Protein AF-A0A3B0ZBY1-F1 (afdb_monomer)

Sequence (122 aa):
MLKVVLKQVERALTQEREEGASSSTMQKWISTVTHHRDLTLQIVNQTVYRMIDKESVPSSEKIKIVSVFEERTNIIVKGSHDVHYGHKINLSTEKNGLITYLKIKYGNPADSDRFKPLHTNK

Organism: NCBI:txid652676

Radius of gyration: 20.75 Å; Cα contacts (8 Å, |Δi|>4): 105; chains: 1; bounding box: 58×34×47 Å

pLDDT: mean 74.71, std 13.78, range [37.0, 91.38]

Foldseek 3Di:
DVVVVVVVLVVVLVVVVVVPDQDPVRVVVNVLSVLLNVVVVLVVVCCCQCPVVVHDQDQQLCRDDDDSVCSPWAWQDDPDDDTDTDWDWDWDADPVGHTPDIDTDPGNDDPVVVPDPPDDDD

Solvent-accessible surface area (backbone atoms only — not comparable to full-atom values): 7687 Å² total; per-residue (Å²): 112,67,72,57,54,54,54,51,50,54,50,55,58,51,54,55,66,71,52,85,72,77,49,75,67,49,51,52,48,52,52,51,52,53,51,46,51,52,45,48,52,47,46,50,51,47,47,42,36,46,72,72,70,66,40,82,74,59,70,57,65,89,62,65,72,91,44,78,86,49,86,81,62,30,58,41,84,54,82,93,83,54,87,40,79,44,76,43,67,49,75,42,63,49,97,86,68,51,76,78,42,79,42,80,45,91,38,55,72,56,76,86,74,61,83,59,77,92,66,80,85,128

Mean predicted aligned error: 11.99 Å

Secondary structure (DSSP, 8-state):
-HHHHHHHHHHHHHHHHHS----HHHHHHHHHHHHHHHHHHHHHHHHIIIIIS-PPPP-STTT--S-SS-TT--EEEETTTEEEES--EEEEE-TTS-EEEEEE-SS---GGGS-S-S----

Structure (mmCIF, N/CA/C/O backbone):
data_AF-A0A3B0ZBY1-F1
#
_entry.id   AF-A0A3B0ZBY1-F1
#
loop_
_atom_site.group_PDB
_atom_site.id
_atom_site.type_symbol
_atom_site.label_atom_id
_atom_site.label_alt_id
_atom_site.label_comp_id
_atom_site.label_asym_id
_atom_site.label_entity_id
_atom_site.label_seq_id
_atom_site.pdbx_PDB_ins_code
_atom_site.Cartn_x
_atom_site.Cartn_y
_atom_site.Cartn_z
_atom_site.occupancy
_atom_site.B_iso_or_equiv
_atom_site.auth_seq_id
_atom_site.auth_comp_id
_atom_site.auth_asym_id
_atom_site.auth_atom_id
_atom_site.pdbx_PDB_model_num
ATOM 1 N N . MET A 1 1 ? -19.197 -10.148 0.966 1.00 74.25 1 MET A N 1
ATOM 2 C CA . MET A 1 1 ? -18.121 -10.181 1.981 1.00 74.25 1 MET A CA 1
ATOM 3 C C . MET A 1 1 ? -17.582 -8.783 2.300 1.00 74.25 1 MET A C 1
ATOM 5 O O . MET A 1 1 ? -17.863 -8.305 3.388 1.00 74.25 1 MET A O 1
ATOM 9 N N . LEU A 1 2 ? -16.926 -8.067 1.374 1.00 84.12 2 LEU A N 1
ATOM 10 C CA . LEU A 1 2 ? -16.295 -6.764 1.674 1.00 84.12 2 LEU A CA 1
ATOM 11 C C . LEU A 1 2 ? -17.243 -5.679 2.224 1.00 84.12 2 LEU A C 1
ATOM 13 O O . LEU A 1 2 ? -16.923 -5.037 3.217 1.00 84.12 2 LEU A O 1
ATOM 17 N N . LYS A 1 3 ? -18.435 -5.505 1.632 1.00 86.25 3 LYS A N 1
ATOM 18 C CA . LYS A 1 3 ? -19.446 -4.544 2.125 1.00 86.25 3 LYS A CA 1
ATOM 19 C C . LYS A 1 3 ? -19.808 -4.764 3.598 1.00 86.25 3 LYS A C 1
ATOM 21 O O . LYS A 1 3 ? -20.047 -3.806 4.322 1.00 86.25 3 LYS A O 1
ATOM 26 N N . VAL A 1 4 ? -19.852 -6.025 4.032 1.00 90.69 4 VAL A N 1
ATOM 27 C CA . VAL A 1 4 ? -20.155 -6.382 5.423 1.00 90.69 4 VAL A CA 1
ATOM 28 C C . VAL A 1 4 ? -18.990 -5.987 6.322 1.00 90.69 4 VAL A C 1
ATOM 30 O O . VAL A 1 4 ? -19.220 -5.343 7.335 1.00 90.69 4 VAL A O 1
ATOM 33 N N . VAL A 1 5 ? -17.754 -6.295 5.919 1.00 88.31 5 VAL A N 1
ATOM 34 C CA . VAL A 1 5 ? -16.542 -5.917 6.664 1.00 88.31 5 VAL A CA 1
ATOM 35 C C . VAL A 1 5 ? -16.450 -4.401 6.827 1.00 88.31 5 VAL A C 1
ATOM 37 O O . VAL A 1 5 ? -16.318 -3.928 7.949 1.00 88.31 5 VAL A O 1
ATOM 40 N N . LEU A 1 6 ? -16.617 -3.632 5.746 1.00 90.44 6 LEU A N 1
ATOM 41 C CA . LEU A 1 6 ? -16.600 -2.166 5.809 1.00 90.44 6 LEU A CA 1
ATOM 42 C C . LEU A 1 6 ? -17.699 -1.629 6.729 1.00 90.44 6 LEU A C 1
ATOM 44 O O . LEU A 1 6 ? -17.433 -0.775 7.563 1.00 90.44 6 LEU A O 1
ATOM 48 N N . LYS A 1 7 ? -18.915 -2.182 6.654 1.00 91.06 7 LYS A N 1
ATOM 49 C CA . LYS A 1 7 ? -20.013 -1.788 7.546 1.00 91.06 7 LYS A CA 1
ATOM 50 C C . LYS A 1 7 ? -19.694 -2.051 9.021 1.00 91.06 7 LYS A C 1
ATOM 52 O O . LYS A 1 7 ? -20.080 -1.250 9.865 1.00 91.06 7 LYS A O 1
ATOM 57 N N . GLN A 1 8 ? -19.025 -3.160 9.341 1.00 91.25 8 GLN A N 1
ATOM 58 C CA . GLN A 1 8 ? -18.610 -3.451 10.717 1.00 91.25 8 GLN A CA 1
ATOM 59 C C . GLN A 1 8 ? -17.477 -2.530 11.177 1.00 91.25 8 GLN A C 1
ATOM 61 O O . GLN A 1 8 ? -17.516 -2.056 12.307 1.00 91.25 8 GLN A O 1
ATOM 66 N N . VAL A 1 9 ? -16.521 -2.219 10.296 1.00 90.25 9 VAL A N 1
ATOM 67 C CA . VAL A 1 9 ? -15.458 -1.244 10.579 1.00 90.25 9 VAL A CA 1
ATOM 68 C C . VAL A 1 9 ? -16.050 0.131 10.893 1.00 90.25 9 VAL A C 1
ATOM 70 O O . VAL A 1 9 ? -15.716 0.704 11.921 1.00 90.25 9 VAL A O 1
ATOM 73 N N . GLU A 1 10 ? -16.972 0.635 10.069 1.00 90.12 10 GLU A N 1
ATOM 74 C CA . GLU A 1 10 ? -17.605 1.944 10.299 1.00 90.12 10 GLU A CA 1
ATOM 75 C C . GLU A 1 10 ? -18.392 1.988 11.615 1.00 90.12 10 GLU A C 1
ATOM 77 O O . GLU A 1 10 ? -18.326 2.971 12.350 1.00 90.12 10 GLU A O 1
ATOM 82 N N . ARG A 1 11 ? -19.105 0.905 11.953 1.00 89.44 11 ARG A N 1
ATOM 83 C CA . ARG A 1 11 ? -19.806 0.786 13.241 1.00 89.44 11 ARG A CA 1
ATOM 84 C C . ARG A 1 11 ? -18.845 0.850 14.420 1.00 89.44 11 ARG A C 1
ATOM 86 O O . ARG A 1 11 ? -19.091 1.623 15.338 1.00 89.44 11 ARG A O 1
ATOM 93 N N . ALA A 1 12 ? -17.757 0.084 14.365 1.00 86.69 12 ALA A N 1
ATOM 94 C CA . ALA A 1 12 ? -16.759 0.080 15.425 1.00 86.69 12 ALA A CA 1
ATOM 95 C C . ALA A 1 12 ? -16.116 1.470 15.579 1.00 86.69 12 ALA A C 1
ATOM 97 O O . ALA A 1 12 ? -16.060 1.998 16.678 1.00 86.69 12 ALA A O 1
ATOM 98 N N . LEU A 1 13 ? -15.732 2.122 14.476 1.00 8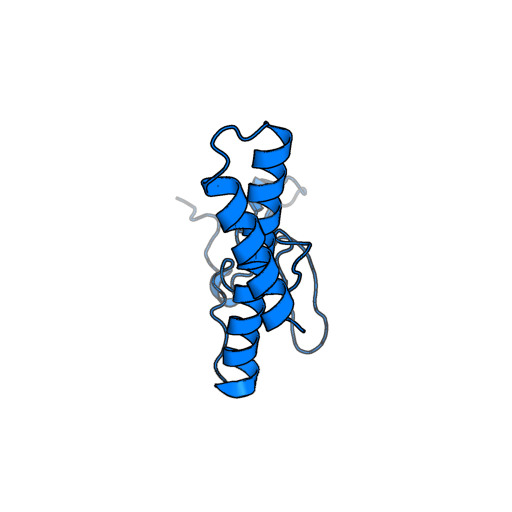5.62 13 LEU A N 1
ATOM 99 C CA . LEU A 1 13 ? -15.160 3.475 14.508 1.00 85.62 13 LEU A CA 1
ATOM 100 C C . LEU A 1 13 ? -16.138 4.543 15.027 1.00 85.62 13 LEU A C 1
ATOM 102 O O . LEU A 1 13 ? -15.702 5.531 15.614 1.00 85.62 13 LEU A O 1
ATOM 106 N N . THR A 1 14 ? -17.443 4.374 14.791 1.00 85.00 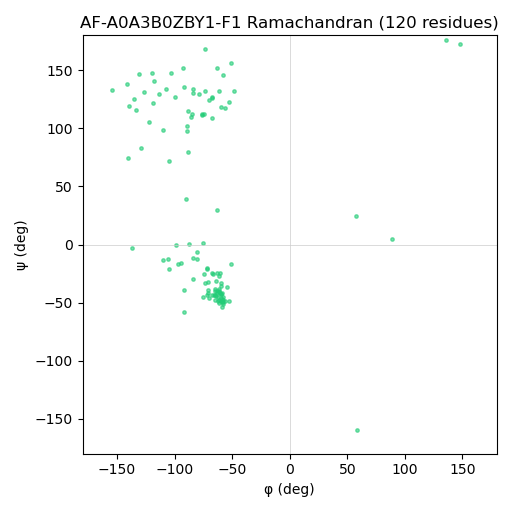14 THR A N 1
ATOM 107 C CA . THR A 1 14 ? -18.474 5.305 15.279 1.00 85.00 14 THR A CA 1
ATOM 108 C C . THR A 1 14 ? -18.660 5.171 16.788 1.00 85.00 14 THR A C 1
ATOM 110 O O . THR A 1 14 ? -18.683 6.185 17.475 1.00 85.00 14 THR A O 1
ATOM 113 N N . GLN A 1 15 ? -18.698 3.941 17.305 1.00 83.44 15 GLN A N 1
ATOM 114 C CA . GLN A 1 15 ? -18.818 3.678 18.741 1.00 83.44 15 GLN A CA 1
ATOM 115 C C . GLN A 1 15 ? -17.640 4.276 19.534 1.00 83.44 15 GLN A C 1
ATOM 117 O O . GLN A 1 15 ? -17.836 4.940 20.546 1.00 83.44 15 GLN A O 1
ATOM 122 N N . GLU A 1 16 ? -16.420 4.160 19.009 1.00 77.75 16 GLU A N 1
ATOM 123 C CA . GLU A 1 16 ? -15.219 4.729 19.640 1.00 77.75 16 GLU A CA 1
ATOM 124 C C . GLU A 1 16 ? -15.193 6.266 19.668 1.00 77.75 16 GLU A C 1
ATOM 126 O O . GLU A 1 16 ? -14.529 6.868 20.508 1.00 77.75 16 GLU A O 1
ATOM 131 N N . ARG A 1 17 ? -15.895 6.940 18.746 1.00 71.38 17 ARG A N 1
ATOM 132 C CA . ARG A 1 17 ? -16.019 8.409 18.774 1.00 71.38 17 ARG A CA 1
ATOM 133 C C . ARG A 1 17 ? -16.969 8.891 19.866 1.00 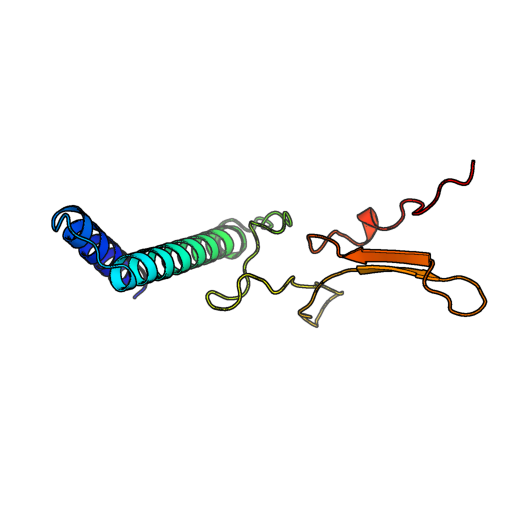71.38 17 ARG A C 1
ATOM 135 O O . ARG A 1 17 ? -16.843 10.032 20.304 1.00 71.38 17 ARG A O 1
ATOM 142 N N . GLU A 1 18 ? -17.911 8.046 20.267 1.00 71.62 18 GLU A N 1
ATOM 143 C CA . GLU A 1 18 ? -18.894 8.334 21.311 1.00 71.62 18 GLU A CA 1
ATOM 144 C C . GLU A 1 18 ? -18.315 8.042 22.711 1.00 71.62 18 GLU A C 1
ATOM 146 O O . GLU A 1 18 ? -18.629 8.741 23.675 1.00 71.62 18 GLU A O 1
ATOM 151 N N . GLU A 1 19 ? -17.384 7.089 22.816 1.00 66.88 19 GLU A N 1
ATOM 152 C CA . GLU A 1 19 ? -16.662 6.732 24.042 1.00 66.88 19 GLU A CA 1
ATOM 153 C C . GLU A 1 19 ? -15.378 7.586 24.199 1.00 66.88 19 GLU A C 1
ATOM 155 O O . GLU A 1 19 ? -14.261 7.184 23.887 1.00 66.88 19 GLU A O 1
ATOM 160 N N . GLY A 1 20 ? -15.534 8.830 24.668 1.00 58.19 20 GLY A N 1
ATOM 161 C CA . GLY A 1 20 ? -14.524 9.908 24.674 1.00 58.19 20 GLY A CA 1
ATOM 162 C C . GLY A 1 20 ? -13.223 9.747 25.496 1.00 58.19 20 GLY A C 1
ATOM 163 O O . GLY A 1 20 ? -12.661 10.757 25.916 1.00 58.19 20 GLY A O 1
ATOM 164 N N . ALA A 1 21 ? -12.694 8.539 25.718 1.00 59.75 21 ALA A N 1
ATOM 165 C CA . ALA A 1 21 ? -11.406 8.313 26.389 1.00 59.75 21 ALA A CA 1
ATOM 166 C C . ALA A 1 21 ? -10.605 7.170 25.739 1.00 59.75 21 ALA A C 1
ATOM 168 O O . ALA A 1 21 ? -10.466 6.076 26.283 1.00 59.75 21 ALA A O 1
ATOM 169 N N . SER A 1 22 ? -10.028 7.423 24.565 1.00 67.50 22 SER A N 1
ATOM 170 C CA . SER A 1 22 ? -9.249 6.403 23.861 1.00 67.50 22 SER A CA 1
ATOM 171 C C . SER A 1 22 ? -7.864 6.207 24.493 1.00 67.50 22 SER A C 1
ATOM 173 O O . SER A 1 22 ? -6.970 7.043 24.349 1.00 67.50 22 SER A O 1
ATOM 175 N N . SER A 1 23 ? -7.651 5.032 25.091 1.00 82.81 23 SER A N 1
ATOM 176 C CA . SER A 1 23 ? -6.330 4.515 25.480 1.00 82.81 23 SER A CA 1
ATOM 177 C C . SER A 1 23 ? -5.321 4.560 24.316 1.00 82.81 23 SER A C 1
ATOM 179 O O . SER A 1 23 ? -5.696 4.514 23.142 1.00 82.81 23 SER A O 1
ATOM 181 N N . SER A 1 24 ? -4.017 4.602 24.611 1.00 85.19 24 SER A N 1
ATOM 182 C CA . SER A 1 24 ? -2.961 4.586 23.583 1.00 85.19 24 SER A CA 1
ATOM 183 C C . SER A 1 24 ? -3.012 3.328 22.703 1.00 85.19 24 SER A C 1
ATOM 185 O O . SER A 1 24 ? -2.742 3.396 21.503 1.00 85.19 24 SER A O 1
ATOM 187 N N . THR A 1 25 ? -3.416 2.189 23.270 1.00 86.94 25 THR A N 1
ATOM 188 C CA . THR A 1 25 ? -3.669 0.943 22.530 1.00 86.94 25 THR A CA 1
ATOM 189 C C . THR A 1 25 ? -4.845 1.098 21.567 1.00 86.94 25 THR A C 1
ATOM 191 O O . THR A 1 25 ? -4.772 0.648 20.426 1.00 86.94 25 THR A O 1
ATOM 194 N N . MET A 1 26 ? -5.896 1.790 22.002 1.00 84.12 26 MET A N 1
ATOM 195 C CA . MET A 1 26 ? -7.099 2.041 21.212 1.00 84.12 26 MET A CA 1
ATOM 196 C C . MET A 1 26 ? -6.802 2.972 20.032 1.00 84.12 26 MET A C 1
ATOM 198 O O . MET A 1 26 ? -7.147 2.648 18.901 1.00 84.12 26 MET A O 1
ATOM 202 N N . GLN A 1 27 ? -6.025 4.041 20.245 1.00 85.94 27 GLN A N 1
ATOM 203 C CA . GLN A 1 27 ? -5.564 4.919 19.161 1.00 85.94 27 GLN A CA 1
ATOM 204 C C . GLN A 1 27 ? -4.740 4.164 18.110 1.00 85.94 27 GLN A C 1
ATOM 206 O O . GLN A 1 27 ? -4.919 4.355 16.906 1.00 85.94 27 GLN A O 1
ATOM 211 N N . LYS A 1 28 ? -3.842 3.269 18.548 1.00 88.00 28 LYS A N 1
ATOM 212 C CA . LYS A 1 28 ? -3.068 2.418 17.631 1.00 88.00 28 LYS A CA 1
ATOM 213 C C . LYS A 1 28 ? -3.972 1.489 16.829 1.00 88.00 28 LYS A C 1
ATOM 215 O O . LYS A 1 28 ? -3.752 1.319 15.630 1.00 88.00 28 LYS A O 1
ATOM 220 N N . TRP A 1 29 ? -4.984 0.909 17.468 1.00 90.00 29 TRP A N 1
ATOM 221 C CA . TRP A 1 29 ? -5.956 0.055 16.797 1.00 90.00 29 TRP A CA 1
ATOM 222 C C . TRP A 1 29 ? -6.790 0.841 15.775 1.00 90.00 29 TRP A C 1
ATOM 224 O O . TRP A 1 29 ? -6.846 0.429 14.620 1.00 90.00 29 TRP A O 1
ATOM 234 N N . ILE A 1 30 ? -7.328 2.011 16.143 1.00 89.19 30 ILE A N 1
ATOM 235 C CA . ILE A 1 30 ? -8.081 2.904 15.243 1.00 89.19 30 ILE A CA 1
ATOM 236 C C . ILE A 1 30 ? -7.233 3.279 14.028 1.00 89.19 30 ILE A C 1
ATOM 238 O O . ILE A 1 30 ? -7.689 3.151 12.891 1.00 89.19 30 ILE A O 1
ATOM 242 N N . SER A 1 31 ? -5.986 3.698 14.258 1.00 87.81 31 SER A N 1
ATOM 243 C CA . SER A 1 31 ? -5.038 4.031 13.191 1.00 87.81 31 SER A CA 1
ATOM 244 C C . SER A 1 31 ? -4.808 2.839 12.256 1.00 87.81 31 SER A C 1
ATOM 246 O O . SER A 1 31 ? -4.947 2.961 11.039 1.00 87.81 31 SER A O 1
ATOM 248 N N . THR A 1 32 ? -4.566 1.653 12.822 1.00 89.06 32 THR A N 1
ATOM 249 C CA . THR A 1 32 ? -4.347 0.417 12.057 1.00 89.06 32 THR A CA 1
ATOM 250 C C . THR A 1 32 ? -5.572 0.040 11.223 1.00 89.06 32 THR A C 1
ATOM 252 O O . THR A 1 32 ? -5.443 -0.237 10.032 1.00 89.06 32 THR A O 1
ATOM 255 N N . VAL A 1 33 ? -6.768 0.043 11.812 1.00 90.69 33 VAL A N 1
ATOM 256 C CA . VAL A 1 33 ? -8.010 -0.321 11.116 1.00 90.69 33 VAL A CA 1
ATOM 257 C C . VAL A 1 33 ? -8.344 0.686 10.020 1.00 90.69 33 VAL A C 1
ATOM 259 O O . VAL A 1 33 ? -8.676 0.283 8.905 1.00 90.69 33 VAL A O 1
ATOM 262 N N . THR A 1 34 ? -8.204 1.983 10.303 1.00 89.38 34 THR A N 1
ATOM 263 C CA . THR A 1 34 ? -8.432 3.054 9.320 1.00 89.38 34 THR A CA 1
ATOM 264 C C . THR A 1 34 ? -7.487 2.902 8.131 1.00 89.38 34 THR A C 1
ATOM 266 O O . THR A 1 34 ? -7.934 2.906 6.986 1.00 89.38 34 THR A O 1
ATOM 269 N N . HIS A 1 35 ? -6.204 2.654 8.402 1.00 87.56 35 HIS A N 1
ATOM 270 C CA . HIS A 1 35 ? -5.189 2.438 7.379 1.00 87.56 35 HIS A CA 1
ATOM 271 C C . HIS A 1 35 ? -5.526 1.263 6.441 1.00 87.56 35 HIS A C 1
ATOM 273 O O . HIS A 1 35 ? -5.561 1.428 5.221 1.00 87.56 35 HIS A O 1
ATOM 279 N N . HIS A 1 36 ? -5.850 0.085 6.987 1.00 87.62 36 HIS A N 1
ATOM 280 C CA . HIS A 1 36 ? -6.162 -1.094 6.166 1.00 87.62 36 HIS A CA 1
ATOM 281 C C . HIS A 1 36 ? -7.507 -0.964 5.434 1.00 87.62 36 HIS A C 1
ATOM 283 O O . HIS A 1 36 ? -7.652 -1.463 4.312 1.00 87.62 36 HIS A O 1
ATOM 289 N N . ARG A 1 37 ? -8.490 -0.270 6.027 1.00 89.94 37 ARG A N 1
ATOM 290 C CA . ARG A 1 37 ? -9.742 0.105 5.351 1.00 89.94 37 ARG A CA 1
ATOM 291 C C . ARG A 1 37 ? -9.448 0.938 4.103 1.00 89.94 37 ARG A C 1
ATOM 293 O O . ARG A 1 37 ? -9.954 0.605 3.031 1.00 89.94 37 ARG A O 1
ATOM 300 N N . ASP A 1 38 ? -8.616 1.970 4.225 1.00 87.31 38 ASP A N 1
ATOM 301 C CA . ASP A 1 38 ? -8.273 2.857 3.110 1.00 87.31 38 ASP A CA 1
ATOM 302 C C . ASP A 1 38 ? -7.507 2.116 2.005 1.00 87.31 38 ASP A C 1
ATOM 304 O O . ASP A 1 38 ? -7.858 2.243 0.830 1.00 87.31 38 ASP A O 1
ATOM 308 N N . LEU A 1 39 ? -6.527 1.273 2.356 1.00 85.19 39 LEU A N 1
ATOM 309 C CA . LEU A 1 39 ? -5.826 0.419 1.385 1.00 85.19 39 LEU A CA 1
ATOM 310 C C . LEU A 1 39 ? -6.788 -0.517 0.640 1.00 85.19 39 LEU A C 1
ATOM 312 O O . LEU A 1 39 ? -6.695 -0.684 -0.579 1.00 85.19 39 LEU A O 1
ATOM 316 N N . THR A 1 40 ? -7.748 -1.104 1.357 1.00 87.50 40 THR A N 1
ATOM 317 C CA . THR A 1 40 ? -8.748 -1.997 0.761 1.00 87.50 40 THR A CA 1
ATOM 318 C C . THR A 1 40 ? -9.634 -1.255 -0.238 1.00 87.50 40 THR A C 1
ATOM 320 O O . THR A 1 40 ? -9.871 -1.756 -1.338 1.00 87.50 40 THR A O 1
ATOM 323 N N . LEU A 1 41 ? -10.098 -0.048 0.105 1.00 88.19 41 LEU A N 1
ATOM 324 C CA . LEU A 1 41 ? -10.885 0.791 -0.803 1.00 88.19 41 LEU A CA 1
ATOM 325 C C . LEU A 1 41 ? -10.091 1.169 -2.057 1.00 88.19 41 LEU A C 1
ATOM 327 O O . LEU A 1 41 ? -10.626 1.109 -3.163 1.00 88.19 41 LEU A O 1
ATOM 331 N N . GLN A 1 42 ? -8.804 1.487 -1.913 1.00 84.75 42 GLN A N 1
ATOM 332 C CA . GLN A 1 42 ? -7.942 1.767 -3.059 1.00 84.75 42 GLN A CA 1
ATOM 333 C C . GLN A 1 42 ? -7.776 0.547 -3.978 1.00 84.75 42 GLN A C 1
ATOM 335 O O . GLN A 1 42 ? -7.844 0.696 -5.196 1.00 84.75 42 GLN A O 1
ATOM 340 N N . ILE A 1 43 ? -7.636 -0.667 -3.432 1.00 83.50 43 ILE A N 1
ATOM 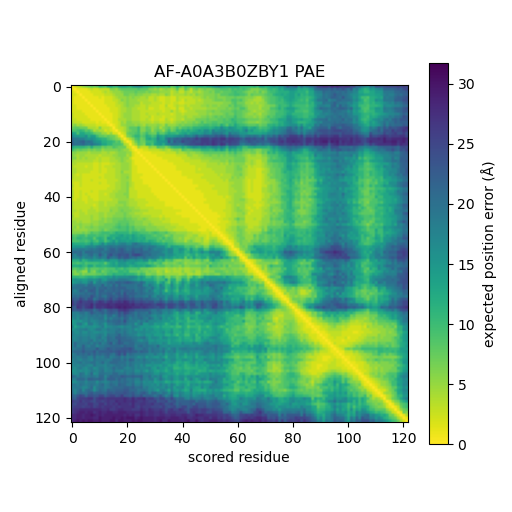341 C CA . ILE A 1 43 ? -7.590 -1.902 -4.234 1.00 83.50 43 ILE A CA 1
ATOM 342 C C . ILE A 1 43 ? -8.915 -2.154 -4.957 1.00 83.50 43 ILE A C 1
ATOM 344 O O . ILE A 1 43 ? -8.910 -2.580 -6.112 1.00 83.50 43 ILE A O 1
ATOM 348 N N . VAL A 1 44 ? -10.057 -1.881 -4.329 1.00 87.81 44 VAL A N 1
ATOM 349 C CA . VAL A 1 44 ? -11.349 -1.976 -5.024 1.00 87.81 44 VAL A CA 1
ATOM 350 C C . VAL A 1 44 ? -11.390 -0.995 -6.187 1.00 87.81 44 VAL A C 1
ATOM 352 O O . VAL A 1 44 ? -11.658 -1.412 -7.311 1.00 87.81 44 VAL A O 1
ATOM 355 N N . ASN A 1 45 ? -11.049 0.271 -5.944 1.00 86.75 45 ASN A N 1
ATOM 356 C CA . ASN A 1 45 ? -11.056 1.305 -6.975 1.00 86.75 45 ASN A CA 1
ATOM 357 C C . ASN A 1 45 ? -10.118 0.947 -8.130 1.00 86.75 45 ASN A C 1
ATOM 359 O O . ASN A 1 45 ? -10.536 0.977 -9.282 1.00 86.75 45 ASN A O 1
ATOM 363 N N . GLN A 1 46 ? -8.884 0.514 -7.845 1.00 83.50 46 GLN A N 1
ATOM 364 C CA . GLN A 1 46 ? -7.954 0.084 -8.894 1.00 83.50 46 GLN A CA 1
ATOM 365 C C . GLN A 1 46 ? -8.522 -1.090 -9.710 1.00 83.50 46 GLN A C 1
ATOM 367 O O . GLN A 1 46 ? -8.258 -1.196 -10.907 1.00 83.50 46 GLN A O 1
ATOM 372 N N . THR A 1 47 ? -9.252 -2.003 -9.059 1.00 84.88 47 THR A N 1
ATOM 373 C CA . THR A 1 47 ? -9.828 -3.184 -9.713 1.00 84.88 47 THR A CA 1
ATOM 374 C C . THR A 1 47 ? -10.965 -2.773 -10.635 1.00 84.88 47 THR A C 1
ATOM 376 O O . THR A 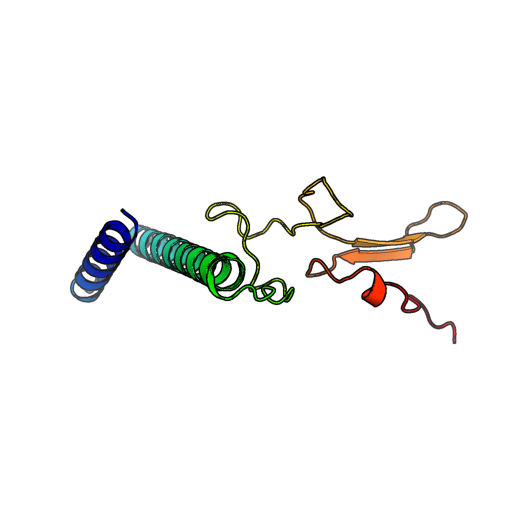1 47 ? -11.027 -3.264 -11.757 1.00 84.88 47 THR A O 1
ATOM 379 N N . VAL A 1 48 ? -11.815 -1.842 -10.193 1.00 87.75 48 VAL A N 1
ATOM 380 C CA . VAL A 1 48 ? -12.873 -1.238 -11.012 1.00 87.75 48 VAL A CA 1
ATOM 381 C C . VAL A 1 48 ? -12.261 -0.560 -12.241 1.00 87.75 48 VAL A C 1
ATOM 383 O O . VAL A 1 48 ? -12.570 -0.986 -13.351 1.00 87.75 48 VAL A O 1
ATOM 386 N N . TYR A 1 49 ? -11.285 0.338 -12.053 1.00 84.62 49 TYR A N 1
ATOM 387 C CA . TYR A 1 49 ? -10.599 1.021 -13.158 1.00 84.62 49 TYR A CA 1
ATOM 388 C C . TYR A 1 49 ? -10.040 0.044 -14.204 1.00 84.62 49 TYR A C 1
ATOM 390 O O . TYR A 1 49 ? -10.279 0.195 -15.398 1.00 84.62 49 TYR A O 1
ATOM 398 N N . ARG A 1 50 ? -9.326 -1.009 -13.778 1.00 81.19 50 ARG A N 1
ATOM 399 C CA . ARG A 1 50 ? -8.693 -1.953 -14.721 1.00 81.19 50 ARG A CA 1
ATOM 400 C C . ARG A 1 50 ? -9.672 -2.912 -15.376 1.00 81.19 50 ARG A C 1
ATOM 402 O O . ARG A 1 50 ? -9.545 -3.222 -16.559 1.00 81.19 50 ARG A O 1
ATOM 409 N N . MET A 1 51 ? -10.573 -3.483 -14.584 1.00 86.12 51 MET A N 1
ATOM 410 C CA . MET A 1 51 ? -11.378 -4.618 -15.028 1.00 86.12 51 MET A CA 1
ATOM 411 C C . MET A 1 51 ? -12.692 -4.181 -15.650 1.00 86.12 51 MET A C 1
ATOM 413 O O . MET A 1 51 ? -13.102 -4.793 -16.639 1.00 86.12 51 MET A O 1
ATOM 417 N N . ILE A 1 52 ? -13.321 -3.155 -15.079 1.00 89.81 52 ILE A N 1
ATOM 418 C CA . ILE A 1 52 ? -14.619 -2.639 -15.511 1.00 89.81 52 ILE A CA 1
ATOM 419 C C . ILE A 1 52 ? -14.394 -1.523 -16.524 1.00 89.81 52 ILE A C 1
ATOM 421 O O . ILE A 1 52 ? -14.798 -1.677 -17.673 1.00 89.81 52 ILE A O 1
ATOM 425 N N . ASP A 1 53 ? -13.663 -0.477 -16.138 1.00 87.19 53 ASP A N 1
ATOM 426 C CA . ASP A 1 53 ? -13.516 0.726 -16.971 1.00 87.19 53 ASP A CA 1
ATOM 427 C C . ASP A 1 53 ? -12.473 0.546 -18.086 1.00 87.19 53 ASP A C 1
ATOM 429 O O . ASP A 1 53 ? -12.415 1.327 -19.030 1.00 87.19 53 ASP A O 1
ATOM 433 N N . LYS A 1 54 ? -11.666 -0.524 -18.011 1.00 84.81 54 LYS A N 1
ATOM 434 C CA . LYS A 1 54 ? -10.555 -0.822 -18.935 1.00 84.81 54 LYS A CA 1
ATOM 435 C C . LYS A 1 54 ? -9.512 0.300 -19.014 1.00 84.81 54 LYS A C 1
ATOM 437 O O . LYS A 1 54 ? -8.757 0.383 -19.981 1.00 84.81 54 LYS A O 1
ATOM 442 N N . GLU A 1 55 ? -9.419 1.116 -17.971 1.00 80.00 55 GLU A N 1
ATOM 443 C CA . GLU A 1 55 ? -8.460 2.205 -17.851 1.00 80.00 55 GLU A CA 1
ATOM 444 C C . GLU A 1 55 ? -7.179 1.759 -17.133 1.00 80.00 55 GLU A C 1
ATOM 446 O O . GLU A 1 55 ? -7.157 0.853 -16.289 1.00 80.00 55 GLU A O 1
ATOM 451 N N . SER A 1 56 ? -6.067 2.418 -17.464 1.00 70.81 56 SER A N 1
ATOM 452 C CA . SER A 1 56 ? -4.804 2.209 -16.760 1.00 70.81 56 SER A CA 1
ATOM 453 C C . SER A 1 56 ? -4.814 2.966 -15.437 1.00 70.81 56 SER A C 1
ATOM 455 O O . SER A 1 56 ? -5.066 4.167 -15.396 1.00 70.81 56 SER A O 1
ATOM 457 N N . VAL A 1 57 ? -4.476 2.278 -14.347 1.00 68.44 57 VAL A N 1
ATOM 458 C CA . VAL A 1 57 ? -4.313 2.924 -13.038 1.00 68.44 57 VAL A CA 1
ATOM 459 C C . VAL A 1 57 ? -3.055 3.795 -13.091 1.00 68.44 57 VAL A C 1
ATOM 461 O O . VAL A 1 57 ? -1.985 3.243 -13.384 1.00 68.44 57 VAL A O 1
ATOM 464 N N . PRO A 1 58 ? -3.146 5.109 -12.796 1.00 66.81 58 PRO A N 1
ATOM 465 C CA . PRO A 1 58 ? -2.000 6.009 -12.827 1.00 66.81 58 PRO A CA 1
ATOM 466 C C . PRO A 1 58 ? -0.803 5.424 -12.069 1.00 66.81 58 PRO A C 1
ATOM 468 O O . PRO A 1 58 ? -0.937 4.935 -10.948 1.00 66.81 58 PRO A O 1
ATOM 471 N N . SER A 1 59 ? 0.381 5.462 -12.688 1.00 57.59 59 SER A N 1
ATOM 472 C CA . SER A 1 59 ? 1.621 4.923 -12.108 1.00 57.59 59 SER A CA 1
ATOM 473 C C . SER A 1 59 ? 2.210 5.799 -11.005 1.00 57.59 59 SER A C 1
ATOM 475 O O . SER A 1 59 ? 3.267 5.459 -10.467 1.00 57.59 59 SER A O 1
ATOM 477 N N . SER A 1 60 ? 1.553 6.913 -10.657 1.00 59.28 60 SER A N 1
ATOM 478 C CA . SER A 1 60 ? 1.922 7.668 -9.472 1.00 59.28 60 SER A CA 1
ATOM 479 C C . SER A 1 60 ? 1.845 6.710 -8.288 1.00 59.28 60 SER A C 1
ATOM 481 O O . SER A 1 60 ? 0.816 6.120 -7.975 1.00 59.28 60 SER A O 1
ATOM 483 N N . GLU A 1 61 ? 3.000 6.508 -7.675 1.00 52.94 61 GLU A N 1
ATOM 484 C CA . GLU A 1 61 ? 3.330 5.466 -6.702 1.00 52.94 61 GLU A CA 1
ATOM 485 C C . GLU A 1 61 ? 2.353 5.337 -5.523 1.00 52.94 61 GLU A C 1
ATOM 487 O O . GLU A 1 61 ? 2.316 4.307 -4.863 1.00 52.94 61 GLU A O 1
ATOM 492 N N . LYS A 1 62 ? 1.520 6.359 -5.298 1.00 53.69 62 LYS A N 1
ATOM 493 C CA . LYS A 1 62 ? 0.477 6.396 -4.270 1.00 53.69 62 LYS A CA 1
ATOM 494 C C . LYS A 1 62 ? -0.849 5.734 -4.668 1.00 53.69 62 LYS A C 1
ATOM 496 O O . LYS A 1 62 ? -1.689 5.573 -3.798 1.00 53.69 62 LYS A O 1
ATOM 501 N N . ILE A 1 63 ? -1.071 5.395 -5.942 1.00 56.16 63 ILE A N 1
ATOM 502 C CA . ILE A 1 63 ? -2.379 4.917 -6.447 1.00 56.16 63 ILE A CA 1
ATOM 503 C C . ILE A 1 63 ? -2.346 3.420 -6.813 1.00 56.16 63 ILE A C 1
ATOM 505 O O . ILE A 1 63 ? -3.387 2.781 -6.969 1.00 56.16 63 ILE A O 1
ATOM 509 N N . LYS A 1 64 ? -1.156 2.812 -6.915 1.00 62.78 64 LYS A N 1
ATOM 510 C CA . LYS A 1 64 ? -0.994 1.412 -7.331 1.00 62.78 64 LYS A CA 1
ATOM 511 C C . LYS A 1 64 ? -0.545 0.529 -6.166 1.00 62.78 64 LYS A C 1
ATOM 513 O O . LYS A 1 64 ? 0.642 0.446 -5.873 1.00 62.78 64 LYS A O 1
ATOM 518 N N . ILE A 1 65 ? -1.497 -0.172 -5.553 1.00 67.75 65 ILE A N 1
ATOM 519 C CA . ILE A 1 65 ? -1.261 -1.067 -4.411 1.00 67.75 65 ILE A CA 1
ATOM 520 C C . ILE A 1 65 ? -1.376 -2.526 -4.864 1.00 67.75 65 ILE A C 1
ATOM 522 O O . ILE A 1 65 ? -2.316 -2.893 -5.567 1.00 67.75 65 ILE A O 1
ATOM 526 N N . VAL A 1 66 ? -0.432 -3.375 -4.457 1.00 65.12 66 VAL A N 1
ATOM 527 C CA . VAL A 1 66 ? -0.452 -4.832 -4.725 1.00 65.12 66 VAL A CA 1
ATOM 528 C C . VAL A 1 66 ? -0.817 -5.675 -3.518 1.00 65.12 66 VAL A C 1
ATOM 530 O O . VAL A 1 66 ? -1.258 -6.806 -3.687 1.00 65.12 66 VAL A O 1
ATOM 533 N N . SER A 1 67 ? -0.666 -5.130 -2.314 1.00 69.38 67 SER A N 1
ATOM 534 C CA . SER A 1 67 ? -0.930 -5.839 -1.071 1.00 69.38 67 SER A CA 1
ATOM 535 C C . SER A 1 67 ? -1.586 -4.910 -0.059 1.00 69.38 67 SER A C 1
ATOM 537 O O . SER A 1 67 ? -1.171 -3.766 0.101 1.00 69.38 67 SER A O 1
ATOM 539 N N . VAL A 1 68 ? -2.596 -5.423 0.648 1.00 75.31 68 VAL A N 1
ATOM 540 C CA . VAL A 1 68 ? -3.214 -4.748 1.804 1.00 75.31 68 VAL A CA 1
ATOM 541 C C . VAL A 1 68 ? -2.272 -4.760 3.018 1.00 75.31 68 VAL A C 1
ATOM 543 O O . VAL A 1 68 ? -2.430 -3.940 3.913 1.00 75.31 68 VAL A O 1
ATOM 546 N N . PHE A 1 69 ? -1.295 -5.674 3.051 1.00 70.81 69 PHE A N 1
ATOM 547 C CA . PHE A 1 69 ? -0.395 -5.892 4.192 1.00 70.81 69 PHE A CA 1
ATOM 548 C C . PHE A 1 69 ? 1.026 -5.362 3.966 1.00 70.81 69 PHE A C 1
ATOM 550 O O . PHE A 1 69 ? 1.800 -5.258 4.911 1.00 70.81 69 PHE A O 1
ATOM 557 N N . GLU A 1 70 ? 1.373 -5.012 2.727 1.00 61.88 70 GLU A N 1
ATOM 558 C CA . GLU A 1 70 ? 2.687 -4.475 2.374 1.00 61.88 70 GLU A CA 1
ATOM 559 C C . GLU A 1 70 ? 2.540 -3.188 1.559 1.00 61.88 70 GLU A C 1
ATOM 561 O O . GLU A 1 70 ? 2.597 -3.186 0.330 1.00 61.88 70 GLU A O 1
ATOM 566 N N . GLU A 1 71 ? 2.356 -2.069 2.261 1.00 57.19 71 GLU A N 1
ATOM 567 C CA . GLU A 1 71 ? 2.218 -0.738 1.654 1.00 57.19 71 GLU A CA 1
ATOM 568 C C . GLU A 1 71 ? 3.522 -0.233 0.989 1.00 57.19 71 GLU A C 1
ATOM 570 O O . GLU A 1 71 ? 3.473 0.621 0.106 1.00 57.19 71 GLU A O 1
ATOM 575 N N 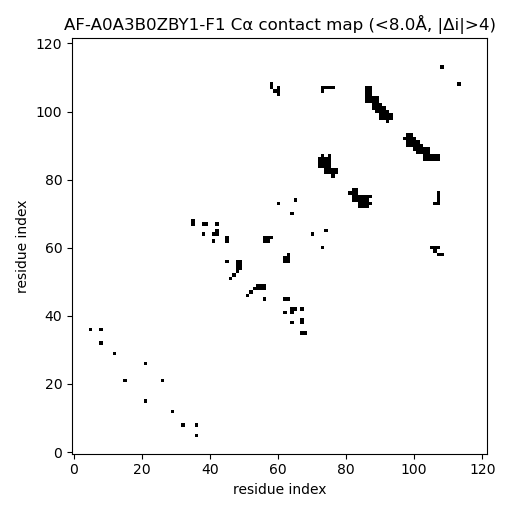. ARG A 1 72 ? 4.699 -0.729 1.419 1.00 56.16 72 ARG A N 1
ATOM 576 C CA . ARG A 1 72 ? 6.019 -0.127 1.099 1.00 56.16 72 ARG A CA 1
ATOM 577 C C . ARG A 1 72 ? 6.770 -0.791 -0.043 1.00 56.16 72 ARG A C 1
ATOM 579 O O . ARG A 1 72 ? 7.871 -0.358 -0.382 1.00 56.16 72 ARG A O 1
ATOM 586 N N . THR A 1 73 ? 6.209 -1.834 -0.634 1.00 54.84 73 THR A N 1
ATOM 587 C CA . THR A 1 73 ? 6.915 -2.597 -1.654 1.00 54.84 73 THR A CA 1
ATOM 588 C C . THR A 1 73 ? 6.632 -1.990 -3.025 1.00 54.84 73 THR A C 1
ATOM 590 O O . THR A 1 73 ? 5.567 -2.190 -3.611 1.00 54.84 73 THR A O 1
ATOM 593 N N . ASN A 1 74 ? 7.588 -1.223 -3.558 1.00 58.88 74 ASN A N 1
ATOM 594 C CA . ASN A 1 74 ? 7.491 -0.742 -4.931 1.00 58.88 74 ASN A CA 1
ATOM 595 C C . ASN A 1 74 ? 7.454 -1.933 -5.900 1.00 58.88 74 ASN A C 1
ATOM 597 O O . ASN A 1 74 ? 8.262 -2.858 -5.814 1.00 58.88 74 ASN A O 1
ATOM 601 N N . ILE A 1 75 ? 6.507 -1.903 -6.837 1.00 60.4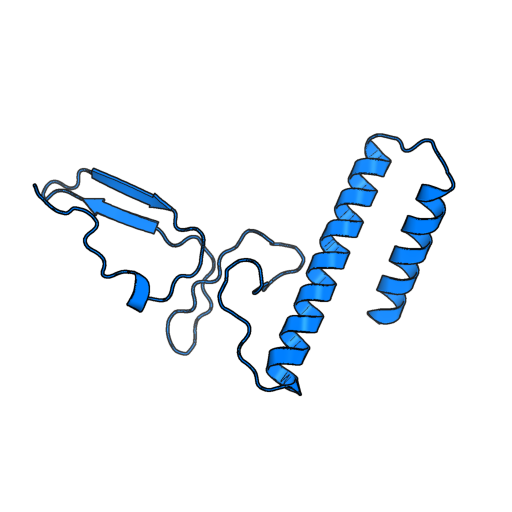1 75 ILE A N 1
ATOM 602 C CA . ILE A 1 75 ? 6.364 -2.934 -7.865 1.00 60.41 75 ILE A CA 1
ATOM 603 C C . ILE A 1 75 ? 7.239 -2.543 -9.042 1.00 60.41 75 ILE A C 1
ATOM 605 O O . ILE A 1 75 ? 6.948 -1.559 -9.722 1.00 60.41 75 ILE A O 1
ATOM 609 N N . ILE A 1 76 ? 8.265 -3.327 -9.333 1.00 60.47 76 ILE A N 1
ATOM 610 C CA . ILE A 1 76 ? 9.075 -3.164 -10.535 1.00 60.47 76 ILE A CA 1
ATOM 611 C C . ILE A 1 76 ? 8.426 -4.004 -11.634 1.00 60.47 76 ILE A C 1
ATOM 613 O O . ILE A 1 76 ? 8.614 -5.215 -11.714 1.00 60.47 76 ILE A O 1
ATOM 617 N N . VAL A 1 77 ? 7.635 -3.350 -12.485 1.00 56.41 77 VAL A N 1
ATOM 618 C CA . VAL A 1 77 ? 7.114 -3.979 -13.708 1.00 56.41 77 VAL A CA 1
ATOM 619 C C . VAL A 1 77 ? 8.245 -4.022 -14.732 1.00 56.41 77 VAL A C 1
ATOM 621 O O . VAL A 1 77 ? 8.673 -2.969 -15.207 1.00 56.41 77 VAL A O 1
ATOM 624 N N . LYS A 1 78 ? 8.743 -5.221 -15.050 1.00 55.94 78 LYS A N 1
ATOM 625 C CA . LYS A 1 78 ? 9.801 -5.443 -16.040 1.00 55.94 78 LYS A CA 1
ATOM 626 C C . LYS A 1 78 ? 9.286 -6.400 -17.115 1.00 55.94 78 LYS A C 1
ATOM 628 O O . LYS A 1 78 ? 9.196 -7.597 -16.882 1.00 55.94 78 LYS A O 1
ATOM 633 N N . GLY A 1 79 ? 8.976 -5.874 -18.299 1.00 57.88 79 GLY A N 1
ATOM 634 C CA . GLY A 1 79 ? 8.565 -6.699 -19.439 1.00 57.88 79 GLY A CA 1
ATOM 635 C C . GLY A 1 79 ? 7.324 -7.557 -19.174 1.00 57.88 79 GLY A C 1
ATOM 636 O O . GLY A 1 79 ? 6.507 -7.237 -18.312 1.00 57.88 79 GLY A O 1
ATOM 637 N N . SER A 1 80 ? 7.152 -8.608 -19.975 1.00 52.91 80 SER A N 1
ATOM 638 C CA . SER A 1 80 ? 5.862 -9.275 -20.122 1.00 52.91 80 SER A CA 1
ATOM 639 C C . SER A 1 80 ? 5.427 -10.131 -18.931 1.00 52.91 80 SER A C 1
ATOM 641 O O . SER A 1 80 ? 4.220 -10.156 -18.707 1.00 52.91 80 SER A O 1
ATOM 643 N N . HIS A 1 81 ? 6.293 -10.798 -18.152 1.00 51.47 81 HIS A N 1
ATOM 644 C CA . HIS A 1 81 ? 5.796 -11.897 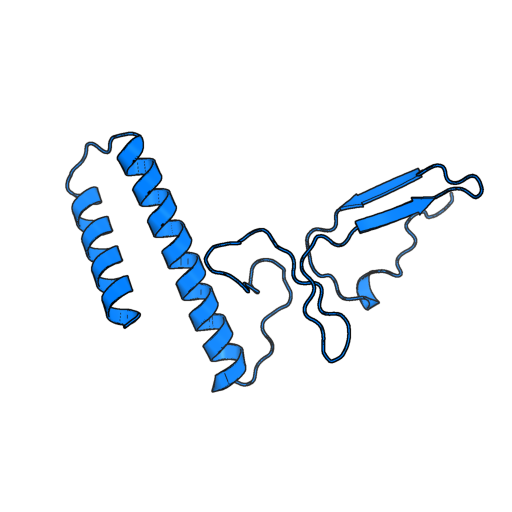-17.294 1.00 51.47 81 HIS A CA 1
ATOM 645 C C . HIS A 1 81 ? 6.293 -12.011 -15.841 1.00 51.47 81 HIS A C 1
ATOM 647 O O . HIS A 1 81 ? 5.712 -12.822 -15.129 1.00 51.47 81 HIS A O 1
ATOM 653 N N . ASP A 1 82 ? 7.215 -11.178 -15.339 1.00 57.69 82 ASP A N 1
ATOM 654 C CA . ASP A 1 82 ? 7.640 -11.268 -13.927 1.00 57.69 82 ASP A CA 1
ATOM 655 C C . ASP A 1 82 ? 7.357 -9.989 -13.127 1.00 57.69 82 ASP A C 1
ATOM 657 O O . ASP A 1 82 ? 7.815 -8.886 -13.443 1.00 57.69 82 ASP A O 1
ATOM 661 N N . VAL A 1 83 ? 6.579 -10.149 -12.050 1.00 61.00 83 VAL A N 1
ATOM 662 C CA . VAL A 1 83 ? 6.341 -9.105 -11.049 1.00 61.00 83 VAL A CA 1
ATOM 663 C C . VAL A 1 83 ? 7.484 -9.146 -10.044 1.00 61.00 83 VAL A C 1
ATOM 665 O O . VAL A 1 83 ? 7.605 -10.093 -9.270 1.00 61.00 83 VAL A O 1
ATOM 668 N N . HIS A 1 84 ? 8.307 -8.100 -10.036 1.00 68.00 84 HIS A N 1
ATOM 669 C CA . HIS A 1 84 ? 9.373 -7.944 -9.054 1.00 68.00 84 HIS A CA 1
ATOM 670 C C . HIS A 1 84 ? 8.994 -6.925 -7.980 1.00 68.00 84 HIS A C 1
ATOM 672 O O . HIS A 1 84 ? 8.315 -5.928 -8.240 1.00 68.00 84 HIS A O 1
ATOM 678 N N . TYR A 1 85 ? 9.494 -7.164 -6.774 1.00 68.81 85 TYR A N 1
ATOM 679 C CA . TYR A 1 85 ? 9.258 -6.361 -5.582 1.00 68.81 85 TYR A CA 1
ATOM 680 C C . TYR A 1 85 ? 10.571 -5.700 -5.143 1.00 68.81 85 TYR A C 1
ATOM 682 O O . TYR A 1 85 ? 11.588 -6.384 -5.031 1.00 68.81 85 TYR A O 1
ATOM 690 N N . GLY A 1 86 ? 10.575 -4.384 -4.915 1.00 69.31 86 GLY A N 1
ATOM 691 C CA . GLY A 1 86 ? 11.740 -3.662 -4.389 1.00 69.31 86 GLY A CA 1
ATOM 692 C C . GLY A 1 86 ? 11.876 -2.224 -4.89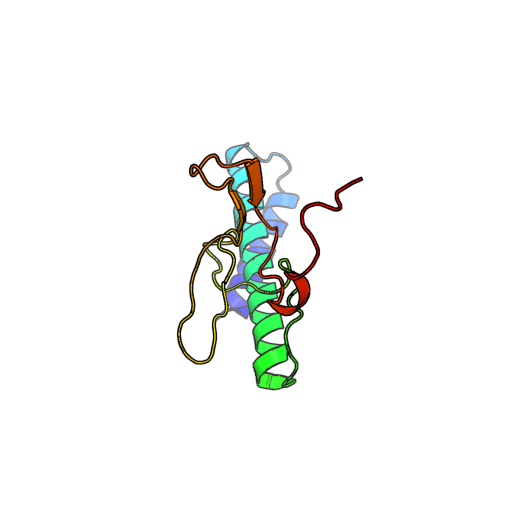2 1.00 69.31 86 GLY A C 1
ATOM 693 O O . GLY A 1 86 ? 11.162 -1.788 -5.789 1.00 69.31 86 GLY A O 1
ATOM 694 N N . HIS A 1 87 ? 12.822 -1.474 -4.325 1.00 71.69 87 HIS A N 1
ATOM 695 C CA . HIS A 1 87 ? 13.048 -0.068 -4.674 1.00 71.69 87 HIS A CA 1
ATOM 696 C C . HIS A 1 87 ? 13.937 0.089 -5.915 1.00 71.69 87 HIS A C 1
ATOM 698 O O . HIS A 1 87 ? 15.014 -0.504 -6.004 1.00 71.69 87 HIS A O 1
ATOM 704 N N . LYS A 1 88 ? 13.542 0.958 -6.857 1.00 74.00 88 LYS A N 1
ATOM 705 C CA . LYS A 1 88 ? 14.443 1.386 -7.938 1.00 74.00 88 LYS A CA 1
ATOM 706 C C . LYS A 1 88 ? 15.491 2.350 -7.375 1.00 74.00 88 LYS A C 1
ATOM 708 O O . LYS A 1 88 ? 15.152 3.319 -6.702 1.00 74.00 88 LYS A O 1
ATOM 713 N N . ILE A 1 89 ? 16.764 2.129 -7.697 1.00 79.31 89 ILE A N 1
ATOM 714 C CA . ILE A 1 89 ? 17.863 3.038 -7.341 1.00 79.31 89 ILE A CA 1
ATOM 715 C C . ILE A 1 89 ? 18.568 3.554 -8.598 1.00 79.31 89 ILE A C 1
ATOM 717 O O . ILE A 1 89 ? 18.659 2.854 -9.607 1.00 79.31 89 ILE A O 1
ATOM 721 N N . ASN A 1 90 ? 19.074 4.784 -8.530 1.00 82.62 90 ASN A N 1
ATOM 722 C CA . ASN A 1 90 ? 20.093 5.283 -9.446 1.00 82.62 90 ASN A CA 1
ATOM 723 C C . ASN A 1 90 ? 21.446 5.181 -8.748 1.00 82.62 90 ASN A C 1
ATOM 725 O O . ASN A 1 90 ? 21.597 5.703 -7.644 1.00 82.62 90 ASN A O 1
ATOM 729 N N . LEU A 1 91 ? 22.400 4.538 -9.410 1.00 86.19 91 LEU A N 1
ATOM 730 C CA . LEU A 1 91 ? 23.757 4.327 -8.927 1.00 86.19 91 LEU A CA 1
ATOM 731 C C . LEU A 1 91 ? 24.731 4.830 -9.997 1.00 86.19 91 LEU A C 1
ATOM 733 O O . LEU A 1 91 ? 24.578 4.463 -11.161 1.00 86.19 91 LEU A O 1
ATOM 737 N N . SER A 1 92 ? 25.711 5.641 -9.604 1.00 87.06 92 SER A N 1
ATOM 738 C CA . SER A 1 92 ? 26.857 5.998 -10.448 1.00 87.06 92 SER A CA 1
ATOM 739 C C . SER A 1 92 ? 28.138 5.512 -9.788 1.00 87.06 92 SER A C 1
ATOM 741 O O . SER A 1 92 ? 28.292 5.610 -8.567 1.00 87.06 92 SER A O 1
ATOM 743 N N . THR A 1 93 ? 29.058 5.006 -10.604 1.00 88.50 93 THR A N 1
ATOM 744 C CA . THR A 1 93 ? 30.354 4.502 -10.153 1.00 88.50 93 THR A CA 1
ATOM 745 C C . THR A 1 93 ? 31.480 5.085 -10.991 1.00 88.50 93 THR A C 1
ATOM 747 O O . THR A 1 93 ? 31.331 5.282 -12.198 1.00 88.50 93 THR A O 1
ATOM 750 N N . GLU A 1 94 ? 32.630 5.306 -10.368 1.00 90.81 94 GLU A N 1
ATOM 751 C CA . GLU A 1 94 ? 33.887 5.529 -11.077 1.00 90.81 94 GLU A CA 1
ATOM 752 C C . GLU A 1 94 ? 34.438 4.229 -11.677 1.00 90.81 94 GLU A C 1
ATOM 754 O O . GLU A 1 94 ? 34.002 3.122 -11.353 1.00 90.81 94 GLU A O 1
ATOM 759 N N . LYS A 1 95 ? 35.445 4.355 -12.550 1.00 87.25 95 LYS A N 1
ATOM 760 C CA . LYS A 1 95 ? 36.087 3.221 -13.236 1.00 87.25 95 LYS A CA 1
ATOM 761 C C . LYS A 1 95 ? 36.730 2.207 -12.272 1.00 87.25 95 LYS A C 1
ATOM 763 O O . LYS A 1 95 ? 36.888 1.048 -12.634 1.00 87.25 95 LYS A O 1
ATOM 768 N N . ASN A 1 96 ? 37.098 2.638 -11.065 1.00 87.81 96 ASN A N 1
ATOM 769 C CA . ASN A 1 96 ? 37.685 1.809 -10.005 1.00 87.81 96 ASN A CA 1
ATOM 770 C C . ASN A 1 96 ? 36.636 1.134 -9.093 1.00 87.81 96 ASN A C 1
ATOM 772 O O . ASN A 1 96 ? 37.016 0.427 -8.165 1.00 87.81 96 ASN A O 1
ATOM 776 N N . GLY A 1 97 ? 35.338 1.351 -9.335 1.00 84.62 97 GLY A N 1
ATOM 777 C CA . GLY A 1 97 ? 34.256 0.786 -8.528 1.00 84.62 97 GLY A CA 1
ATOM 778 C C . GLY A 1 97 ? 33.828 1.635 -7.327 1.00 84.62 97 GLY A C 1
ATOM 779 O O . GLY A 1 97 ? 32.952 1.203 -6.579 1.00 84.62 97 GLY A O 1
ATOM 780 N N . LEU A 1 98 ? 34.378 2.841 -7.139 1.00 91.38 98 LEU A N 1
ATOM 781 C CA . LEU A 1 98 ? 33.889 3.766 -6.117 1.00 91.38 98 LEU A CA 1
ATOM 782 C C . LEU A 1 98 ? 32.478 4.252 -6.475 1.00 91.38 98 LEU A C 1
ATOM 784 O O . LEU A 1 98 ? 32.254 4.780 -7.564 1.00 91.38 98 LEU A O 1
ATOM 788 N N . ILE A 1 99 ? 31.526 4.098 -5.550 1.00 89.25 99 ILE A N 1
ATOM 789 C CA . ILE A 1 99 ? 30.169 4.637 -5.694 1.00 89.25 99 ILE A CA 1
ATOM 790 C C . ILE A 1 99 ? 30.223 6.148 -5.462 1.00 89.25 99 ILE A C 1
ATOM 792 O O . ILE A 1 99 ? 30.451 6.599 -4.342 1.00 89.25 99 ILE A O 1
ATOM 796 N N . THR A 1 100 ? 29.978 6.931 -6.509 1.00 90.19 100 THR A N 1
ATOM 797 C CA . THR A 1 100 ? 29.988 8.403 -6.447 1.00 90.19 100 THR A CA 1
ATOM 798 C C . THR A 1 100 ? 28.602 9.001 -6.267 1.00 90.19 100 THR A C 1
ATOM 800 O O . THR A 1 100 ? 28.461 10.162 -5.887 1.00 90.19 100 THR A O 1
ATOM 803 N N . TYR A 1 101 ? 27.559 8.215 -6.529 1.00 85.44 101 TYR A N 1
ATOM 804 C CA . TYR A 1 101 ? 26.185 8.666 -6.397 1.00 85.44 101 TYR A CA 1
ATOM 805 C C . TYR A 1 101 ? 25.246 7.494 -6.140 1.00 85.44 101 TYR A C 1
ATOM 807 O O . TYR A 1 101 ? 25.274 6.496 -6.859 1.00 85.44 101 TYR A O 1
ATOM 815 N N . LEU A 1 102 ? 24.362 7.654 -5.156 1.00 86.94 102 LEU A N 1
ATOM 816 C CA . LEU A 1 102 ? 23.248 6.754 -4.893 1.00 86.94 102 LEU A CA 1
ATOM 817 C C . LEU A 1 102 ? 21.994 7.587 -4.624 1.00 86.94 102 LEU A C 1
ATOM 819 O O . LEU A 1 102 ? 21.974 8.427 -3.726 1.00 86.94 102 LEU A O 1
ATOM 823 N N . LYS A 1 103 ? 20.922 7.328 -5.372 1.00 82.25 103 LYS A N 1
ATOM 824 C CA . LYS A 1 103 ? 19.600 7.895 -5.097 1.00 82.25 103 LYS A CA 1
ATOM 825 C C . LYS A 1 103 ? 18.536 6.819 -5.180 1.00 82.25 103 LYS A C 1
ATOM 827 O O . LYS A 1 103 ? 18.264 6.297 -6.262 1.00 82.25 103 LYS A O 1
ATOM 832 N N . ILE A 1 104 ? 17.891 6.549 -4.049 1.00 77.81 104 ILE A N 1
ATOM 833 C CA . ILE A 1 104 ? 16.669 5.747 -4.006 1.00 77.81 104 ILE A CA 1
ATOM 834 C C . ILE A 1 104 ? 15.568 6.547 -4.701 1.00 77.81 104 ILE A C 1
ATOM 836 O O . ILE A 1 104 ? 15.355 7.728 -4.413 1.00 77.81 104 ILE A O 1
ATOM 840 N N . LYS A 1 105 ? 14.909 5.930 -5.676 1.00 68.69 105 LYS A N 1
ATOM 841 C CA . LYS A 1 105 ? 13.750 6.521 -6.329 1.00 68.69 105 LYS A CA 1
ATOM 842 C C . LYS A 1 105 ? 12.528 6.217 -5.484 1.00 68.69 105 LYS A C 1
ATOM 844 O O . LYS A 1 105 ? 12.277 5.068 -5.142 1.00 68.69 105 LYS A O 1
ATOM 849 N N . TYR A 1 106 ? 11.771 7.270 -5.210 1.00 63.00 106 TYR A N 1
ATOM 850 C CA . TYR A 1 106 ? 10.350 7.135 -4.950 1.00 63.00 106 TYR A CA 1
ATOM 851 C C . TYR A 1 106 ? 9.755 6.704 -6.299 1.00 63.00 106 TYR A C 1
ATOM 853 O O . TYR A 1 106 ? 9.840 7.446 -7.285 1.00 63.00 106 TYR A O 1
ATOM 861 N N . GLY A 1 107 ? 9.332 5.450 -6.399 1.00 61.69 107 GLY A N 1
ATOM 862 C CA . GLY A 1 107 ? 8.447 5.031 -7.474 1.00 61.69 107 GLY A CA 1
ATOM 863 C C . GLY A 1 107 ? 8.815 3.731 -8.116 1.00 61.69 107 GLY A C 1
ATOM 864 O O . GLY A 1 107 ? 9.897 3.170 -7.950 1.00 61.69 107 GLY A O 1
ATOM 865 N N . ASN A 1 108 ? 7.924 3.365 -9.027 1.00 62.84 108 ASN A N 1
ATOM 866 C CA . ASN A 1 108 ? 8.321 2.681 -10.238 1.00 62.84 108 ASN A CA 1
ATOM 867 C C . ASN A 1 108 ? 8.263 3.663 -11.426 1.00 62.84 108 ASN A C 1
ATOM 869 O O . ASN A 1 108 ? 7.341 3.560 -12.238 1.00 62.84 108 ASN A O 1
ATOM 873 N N . PRO A 1 109 ? 9.194 4.639 -11.529 1.00 62.72 109 PRO A N 1
ATOM 874 C CA . PRO A 1 109 ? 9.264 5.506 -12.703 1.00 62.72 109 PRO A CA 1
ATOM 875 C C . PRO A 1 109 ? 9.469 4.663 -13.966 1.00 62.72 109 PRO A C 1
ATOM 877 O O . PRO A 1 109 ? 10.150 3.624 -13.922 1.00 62.72 109 PRO A O 1
ATOM 880 N N . ALA A 1 110 ? 8.883 5.105 -15.080 1.00 63.84 110 ALA A N 1
ATOM 881 C CA . ALA A 1 110 ? 9.031 4.419 -16.354 1.00 63.84 110 ALA A CA 1
ATOM 882 C C . ALA A 1 110 ? 10.501 4.449 -16.785 1.00 63.84 110 ALA A C 1
ATOM 884 O O . ALA A 1 110 ? 11.245 5.366 -16.434 1.00 63.84 110 ALA A O 1
ATOM 885 N N . ASP A 1 111 ? 10.945 3.453 -17.553 1.00 64.44 111 ASP A N 1
ATOM 886 C CA . ASP A 1 111 ? 12.340 3.432 -18.004 1.00 64.44 111 ASP A CA 1
ATOM 887 C C . ASP A 1 111 ? 12.675 4.632 -18.912 1.00 64.44 111 ASP A C 1
ATOM 889 O O . ASP A 1 111 ? 13.806 5.114 -18.898 1.00 64.44 111 ASP A O 1
ATOM 893 N N . SER A 1 112 ? 11.671 5.211 -19.580 1.00 62.78 112 SER A N 1
ATOM 894 C CA . SER A 1 112 ? 11.767 6.477 -20.318 1.00 62.78 112 SER A CA 1
ATOM 895 C C . SER A 1 112 ? 12.137 7.684 -19.446 1.00 62.78 112 SER A C 1
ATOM 897 O O . SER A 1 112 ? 12.780 8.611 -19.932 1.00 62.78 112 SER A O 1
ATOM 899 N N . ASP A 1 113 ? 11.808 7.674 -18.151 1.00 63.25 113 ASP A N 1
ATOM 900 C CA . ASP A 1 113 ? 12.118 8.774 -17.224 1.00 63.25 113 ASP A CA 1
ATOM 901 C C . ASP A 1 113 ? 13.571 8.729 -16.708 1.00 63.25 113 ASP A C 1
ATOM 903 O O . ASP A 1 113 ? 14.012 9.628 -15.982 1.00 63.25 113 ASP A O 1
ATOM 907 N N . ARG A 1 114 ? 14.322 7.663 -17.032 1.00 58.66 114 ARG A N 1
ATOM 908 C CA . ARG A 1 114 ? 15.610 7.325 -16.397 1.00 58.66 114 ARG A CA 1
ATOM 909 C C . ARG A 1 114 ? 16.839 7.843 -17.142 1.00 58.66 114 ARG A C 1
ATOM 911 O O . ARG A 1 114 ? 17.897 7.930 -16.526 1.00 58.66 114 ARG A O 1
ATOM 918 N N . PHE A 1 115 ? 16.709 8.256 -18.403 1.00 56.41 115 PHE A N 1
ATOM 919 C CA . PHE A 1 115 ? 17.829 8.717 -19.240 1.00 56.41 115 PHE A CA 1
ATOM 920 C C . PHE A 1 115 ? 18.099 10.225 -19.141 1.00 56.41 115 PHE A C 1
ATOM 922 O O . PHE A 1 115 ? 18.408 10.883 -20.132 1.00 56.41 115 PHE A O 1
ATOM 929 N N . LYS A 1 116 ? 17.986 10.799 -17.940 1.00 61.16 116 LYS A N 1
ATOM 930 C CA . LYS A 1 116 ? 18.461 12.166 -17.684 1.00 61.16 116 LYS A CA 1
ATOM 931 C C . LYS A 1 116 ? 19.905 12.095 -17.180 1.00 61.16 116 LYS A C 1
ATOM 933 O O . LYS A 1 116 ? 20.172 11.250 -16.321 1.00 61.16 116 LYS A O 1
ATOM 938 N N . PRO A 1 117 ? 20.823 12.949 -17.670 1.00 61.88 117 PRO A N 1
ATOM 939 C CA . PRO A 1 117 ? 22.184 12.994 -17.157 1.00 61.88 117 PRO A CA 1
ATOM 940 C C . PRO A 1 117 ? 22.145 13.162 -15.636 1.00 61.88 117 PRO A C 1
ATOM 942 O O . PRO A 1 117 ? 21.533 14.101 -15.127 1.00 61.88 117 PRO A O 1
ATOM 945 N N . LEU A 1 118 ? 22.763 12.231 -14.907 1.00 62.38 118 LEU A N 1
ATOM 946 C CA . LEU A 1 118 ? 22.866 12.317 -13.445 1.00 62.38 118 LEU A CA 1
ATOM 947 C C . LEU A 1 118 ? 23.848 13.417 -13.023 1.00 62.38 118 LEU A C 1
ATOM 949 O O . LEU A 1 118 ? 23.751 13.937 -11.914 1.00 62.38 118 LEU A O 1
ATOM 953 N N . HIS A 1 119 ? 24.731 13.800 -13.948 1.00 54.41 119 HIS A N 1
ATOM 954 C CA . HIS A 1 119 ? 25.706 14.867 -13.817 1.00 54.41 119 HIS A CA 1
ATOM 955 C C . HIS A 1 119 ? 25.769 15.631 -15.147 1.00 54.41 119 HIS A C 1
ATOM 957 O O . HIS A 1 119 ? 26.083 15.058 -16.188 1.00 54.41 119 HIS A O 1
ATOM 963 N N . THR A 1 120 ? 25.453 16.923 -15.127 1.00 45.34 120 THR A N 1
ATOM 964 C CA . THR A 1 120 ? 25.962 17.872 -16.122 1.00 45.34 120 THR A CA 1
ATOM 965 C C . THR A 1 120 ? 27.316 18.337 -15.613 1.00 45.34 120 THR A C 1
ATOM 967 O O . THR A 1 120 ? 27.364 19.047 -14.608 1.00 45.34 120 THR A O 1
ATOM 970 N N . ASN A 1 121 ? 28.400 17.917 -16.267 1.00 39.78 121 ASN A N 1
ATOM 971 C CA . ASN A 1 121 ? 29.699 18.547 -16.052 1.00 39.78 121 ASN A CA 1
ATOM 972 C C . ASN A 1 121 ? 29.555 20.032 -16.421 1.00 39.78 121 ASN A C 1
ATOM 974 O O . ASN A 1 121 ? 29.185 20.348 -17.553 1.00 39.78 121 ASN A O 1
ATOM 978 N N . LYS A 1 122 ? 29.769 20.913 -15.442 1.00 37.00 122 LYS A N 1
ATOM 979 C CA . LYS A 1 122 ? 30.258 22.265 -15.709 1.00 37.00 122 LYS A CA 1
ATOM 980 C C . LYS A 1 122 ? 31.764 22.190 -15.886 1.00 37.00 122 LYS A C 1
ATOM 982 O O . LYS A 1 122 ? 32.373 21.366 -15.168 1.00 37.00 122 LYS A O 1
#

Nearest PDB structures (foldseek):
  1ihr-assembly1_A  TM=4.484E-01  e=8.463E+00  Escherichia coli